Protein AF-A0A7C6XJV0-F1 (afdb_monomer_lite)

Radius of gyration: 12.45 Å; chains: 1; bounding box: 26×23×31 Å

Foldseek 3Di:
DDDDFDDDCVVCVPSPDGCCVVCVVVSVVVLVVVLVVCVVVVPDPVVSVVSPDD

Sequence (54 aa):
MWPSLLFDLAADPGQLTNVIDAHPDVAERVHEALLAFMRQMGAPEGRIAKFLRI

pLDDT: mean 93.49, std 9.1, range [55.91, 98.38]

Secondary structure (DSSP, 8-state):
-PPP----TTT-TT--S--GGG-HHHHHHHHHHHHHHHHHTT--HHHHTTTS--

Structure (mmCIF, N/CA/C/O backbone):
data_AF-A0A7C6XJV0-F1
#
_entry.id   AF-A0A7C6XJV0-F1
#
loop_
_atom_site.group_PDB
_atom_site.id
_atom_site.type_symbol
_atom_site.label_atom_id
_atom_site.label_alt_id
_atom_site.label_comp_id
_atom_site.label_asym_id
_atom_site.label_entity_id
_atom_site.label_seq_id
_atom_site.pdbx_PDB_ins_code
_atom_site.Cartn_x
_atom_site.Cartn_y
_atom_site.Cartn_z
_atom_site.occupancy
_atom_site.B_iso_or_equiv
_atom_site.auth_seq_id
_atom_site.auth_comp_id
_atom_site.auth_asym_id
_atom_site.auth_atom_id
_atom_site.pdbx_PDB_model_num
ATOM 1 N N . MET A 1 1 ? -1.767 14.639 2.562 1.00 55.91 1 MET A N 1
ATOM 2 C CA . MET A 1 1 ? -2.094 13.216 2.339 1.00 55.91 1 MET A CA 1
ATOM 3 C C . MET A 1 1 ? -0.836 12.593 1.759 1.00 55.91 1 MET A C 1
ATOM 5 O O . MET A 1 1 ? -0.275 13.210 0.865 1.00 55.91 1 MET A O 1
ATOM 9 N N . TRP A 1 2 ? -0.293 11.526 2.345 1.00 56.62 2 TRP A N 1
ATOM 10 C CA . TRP A 1 2 ? 0.867 10.848 1.744 1.00 56.62 2 TRP A CA 1
ATOM 11 C C . TRP A 1 2 ? 0.362 9.994 0.575 1.00 56.62 2 TRP A C 1
ATOM 13 O O . TRP 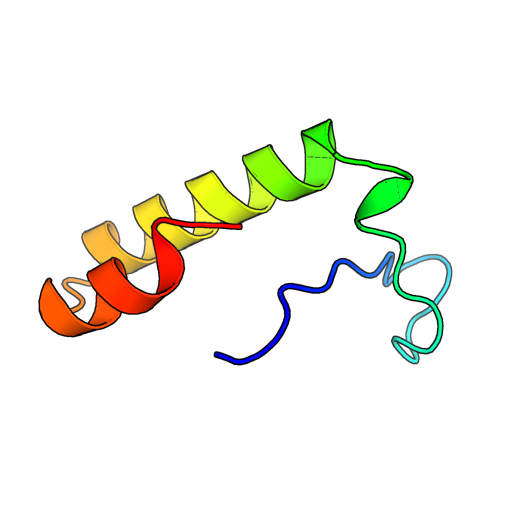A 1 2 ? -0.717 9.420 0.724 1.00 56.62 2 TRP A O 1
ATOM 23 N N . PRO A 1 3 ? 1.060 9.952 -0.572 1.00 76.25 3 PRO A N 1
ATOM 24 C CA . PRO A 1 3 ? 0.618 9.148 -1.704 1.00 76.25 3 PRO A CA 1
ATOM 25 C C . PRO A 1 3 ? 0.715 7.656 -1.364 1.00 76.25 3 PRO A C 1
ATOM 27 O O . PRO A 1 3 ? 1.700 7.218 -0.765 1.00 76.25 3 PRO A O 1
ATOM 30 N N . SER A 1 4 ? -0.305 6.889 -1.742 1.00 88.69 4 SER A N 1
ATOM 31 C CA . SER A 1 4 ? -0.253 5.427 -1.729 1.00 88.69 4 SER A CA 1
ATOM 32 C C . SER A 1 4 ? 0.708 4.958 -2.821 1.00 88.69 4 SER A C 1
ATOM 34 O O . SER A 1 4 ? 0.651 5.457 -3.943 1.00 88.69 4 SER A O 1
ATOM 36 N N . LEU A 1 5 ? 1.603 4.025 -2.498 1.00 94.81 5 LEU A N 1
ATOM 37 C CA . LEU A 1 5 ? 2.593 3.480 -3.430 1.00 94.81 5 LEU A CA 1
ATOM 38 C C . LEU A 1 5 ? 2.546 1.952 -3.386 1.00 94.81 5 LEU A C 1
ATOM 40 O O . LEU A 1 5 ? 2.278 1.371 -2.330 1.00 94.81 5 LEU A O 1
ATOM 44 N N . LEU A 1 6 ? 2.840 1.314 -4.517 1.00 96.44 6 LEU A N 1
ATOM 45 C CA . LEU A 1 6 ? 2.968 -0.136 -4.633 1.00 96.44 6 LEU A CA 1
ATOM 46 C C . LEU A 1 6 ? 4.318 -0.464 -5.270 1.00 96.44 6 LEU A C 1
ATOM 48 O O . LEU A 1 6 ? 4.672 0.117 -6.293 1.00 96.44 6 LEU A O 1
ATOM 52 N N . PHE A 1 7 ? 5.045 -1.411 -4.681 1.00 97.94 7 PHE A N 1
ATOM 53 C CA . PHE A 1 7 ? 6.360 -1.845 -5.150 1.00 97.94 7 PHE A CA 1
ATOM 54 C C . PHE A 1 7 ? 6.406 -3.367 -5.273 1.00 97.94 7 PHE A C 1
ATOM 56 O O . PHE A 1 7 ? 5.938 -4.077 -4.379 1.00 97.94 7 PHE A O 1
ATOM 63 N N . ASP A 1 8 ? 7.012 -3.863 -6.350 1.00 97.88 8 ASP A N 1
ATOM 64 C CA . ASP A 1 8 ? 7.365 -5.274 -6.489 1.00 97.88 8 ASP A CA 1
ATOM 65 C C . ASP A 1 8 ? 8.747 -5.503 -5.875 1.00 97.88 8 ASP A C 1
ATOM 67 O O . ASP A 1 8 ? 9.767 -5.217 -6.490 1.00 97.88 8 ASP A O 1
ATOM 71 N N . LEU A 1 9 ? 8.790 -6.033 -4.654 1.00 97.56 9 LEU A N 1
ATOM 72 C CA . LEU A 1 9 ? 10.049 -6.250 -3.937 1.00 97.56 9 LEU A CA 1
ATOM 73 C C . LEU A 1 9 ? 10.904 -7.384 -4.518 1.00 97.56 9 LEU A C 1
ATOM 75 O O . LEU A 1 9 ? 12.084 -7.470 -4.181 1.00 97.56 9 LEU A O 1
ATOM 79 N N . ALA A 1 10 ? 10.335 -8.269 -5.343 1.00 97.75 10 ALA A N 1
ATOM 80 C CA . ALA A 1 10 ? 11.101 -9.335 -5.982 1.00 97.75 10 ALA A CA 1
ATOM 81 C C . ALA A 1 10 ? 11.902 -8.790 -7.173 1.00 97.75 10 ALA A C 1
ATOM 83 O O . ALA A 1 10 ? 13.063 -9.160 -7.351 1.00 97.75 10 ALA A O 1
ATOM 84 N N . ALA A 1 11 ? 11.292 -7.900 -7.961 1.00 97.44 11 ALA A N 1
ATOM 85 C CA . ALA A 1 11 ? 11.933 -7.249 -9.104 1.00 97.44 11 ALA A CA 1
ATOM 86 C C . ALA A 1 11 ?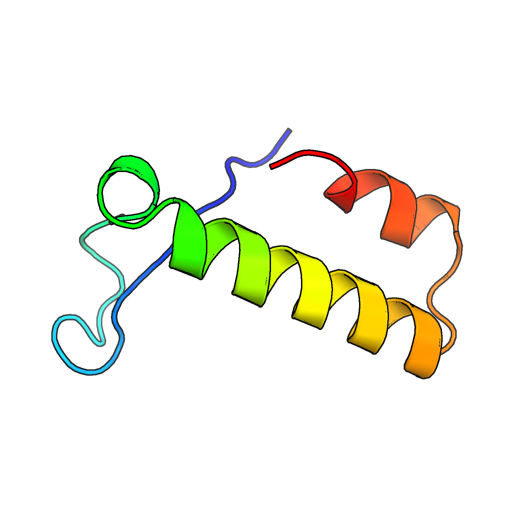 12.708 -5.974 -8.721 1.00 97.44 11 ALA A C 1
ATOM 88 O O . ALA A 1 11 ? 13.739 -5.675 -9.322 1.00 97.44 11 ALA A O 1
ATOM 89 N N . ASP A 1 12 ? 12.234 -5.243 -7.712 1.00 98.00 12 ASP A N 1
ATOM 90 C CA . ASP A 1 12 ? 12.788 -3.977 -7.230 1.00 98.00 12 ASP A CA 1
ATOM 91 C C . ASP A 1 12 ? 12.848 -3.935 -5.686 1.00 98.00 12 ASP A C 1
ATOM 93 O O . ASP A 1 12 ? 12.066 -3.241 -5.023 1.00 98.00 12 ASP A O 1
ATOM 97 N N . PRO A 1 13 ? 13.816 -4.647 -5.074 1.00 97.81 13 PRO A N 1
ATOM 98 C CA . PRO A 1 13 ? 14.020 -4.625 -3.625 1.00 97.81 13 PRO A CA 1
ATOM 99 C C . PRO A 1 13 ? 14.298 -3.221 -3.062 1.00 97.81 13 PRO A C 1
ATOM 101 O O . PRO A 1 13 ? 14.116 -2.987 -1.867 1.00 97.81 13 PRO A O 1
ATOM 104 N N . GLY A 1 14 ? 14.766 -2.298 -3.912 1.00 98.00 14 GLY A N 1
ATOM 105 C CA . GLY A 1 14 ? 15.078 -0.918 -3.556 1.00 98.00 14 GLY A CA 1
ATOM 106 C C . GLY A 1 14 ? 13.865 0.011 -3.514 1.00 98.00 14 GLY A C 1
ATOM 107 O O . GLY A 1 14 ? 14.023 1.144 -3.062 1.00 98.00 14 GLY A O 1
ATOM 108 N N . GLN A 1 15 ? 12.682 -0.449 -3.946 1.00 97.69 15 GLN A N 1
ATOM 109 C CA . GLN A 1 15 ? 11.449 0.351 -3.998 1.00 97.69 15 GLN A CA 1
ATOM 110 C C . GLN A 1 15 ? 11.633 1.656 -4.792 1.00 97.69 15 GLN A C 1
ATOM 112 O O . GLN A 1 15 ? 11.169 2.727 -4.397 1.00 97.69 15 GLN A O 1
ATOM 117 N N . LEU A 1 16 ? 12.364 1.585 -5.900 1.00 98.00 16 LEU A N 1
ATOM 118 C CA . LEU A 1 16 ? 12.689 2.736 -6.740 1.00 98.00 16 LEU A CA 1
ATOM 119 C C . LEU A 1 16 ? 11.573 3.052 -7.743 1.00 98.00 16 LEU A C 1
ATOM 121 O O . LEU A 1 16 ? 11.427 4.201 -8.162 1.00 98.00 16 LEU A O 1
ATOM 125 N N . THR A 1 17 ? 10.777 2.051 -8.115 1.00 97.88 17 THR A N 1
ATOM 126 C CA . THR A 1 17 ? 9.747 2.140 -9.150 1.00 97.88 17 THR A CA 1
ATOM 127 C C . THR A 1 17 ? 8.373 1.881 -8.552 1.00 97.88 17 THR A C 1
ATOM 129 O O . THR A 1 17 ? 8.004 0.745 -8.267 1.00 97.88 17 THR A O 1
ATOM 132 N N . ASN A 1 18 ? 7.586 2.943 -8.384 1.00 97.44 18 ASN A N 1
ATOM 133 C CA . ASN A 1 18 ? 6.180 2.805 -8.020 1.00 97.44 18 ASN A CA 1
ATOM 134 C C . ASN A 1 18 ? 5.391 2.220 -9.200 1.00 97.44 18 ASN A C 1
ATOM 136 O O . ASN A 1 18 ? 5.397 2.790 -10.291 1.00 97.44 18 ASN A O 1
ATOM 140 N N . VAL A 1 19 ? 4.683 1.120 -8.964 1.00 97.38 19 VAL A N 1
ATOM 141 C CA . VAL A 1 19 ? 3.911 0.389 -9.979 1.00 97.38 19 VAL A CA 1
ATOM 142 C C . VAL A 1 19 ? 2.403 0.392 -9.703 1.00 97.38 19 VAL A C 1
ATOM 144 O O . VAL A 1 19 ? 1.668 -0.403 -10.284 1.00 97.38 19 VAL A O 1
ATOM 147 N N . ILE A 1 20 ? 1.920 1.278 -8.823 1.00 96.25 20 ILE A N 1
ATOM 148 C CA . ILE A 1 20 ? 0.513 1.296 -8.386 1.00 96.25 20 ILE A CA 1
ATOM 149 C C . IL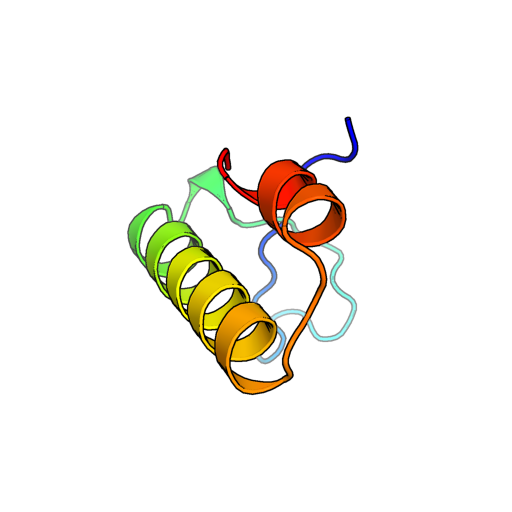E A 1 20 ? -0.485 1.451 -9.544 1.00 96.25 20 ILE A C 1
ATOM 151 O O . ILE A 1 20 ? -1.452 0.698 -9.613 1.00 96.25 20 ILE A O 1
ATOM 155 N N . ASP A 1 21 ? -0.207 2.340 -10.501 1.00 96.06 21 ASP A N 1
ATOM 156 C CA . ASP A 1 21 ? -1.088 2.585 -11.652 1.00 96.06 21 ASP A CA 1
ATOM 157 C C . ASP A 1 21 ? -1.076 1.425 -12.661 1.00 96.06 21 ASP A C 1
ATOM 159 O O . ASP A 1 21 ? -2.029 1.238 -13.416 1.00 96.06 21 ASP A O 1
ATOM 163 N N . ALA A 1 22 ? 0.002 0.634 -12.678 1.00 97.62 22 ALA A N 1
ATOM 164 C CA . ALA A 1 22 ? 0.143 -0.520 -13.562 1.00 97.62 22 ALA A CA 1
ATOM 165 C C . ALA A 1 22 ? -0.567 -1.774 -13.019 1.00 97.62 22 ALA A C 1
ATOM 167 O O . ALA A 1 22 ? -0.888 -2.674 -13.796 1.00 97.62 22 ALA A O 1
ATOM 168 N N . HIS A 1 23 ? -0.825 -1.832 -11.707 1.00 96.69 23 HIS A N 1
ATOM 169 C CA . HIS A 1 23 ? -1.424 -2.986 -11.028 1.00 96.69 23 HIS A CA 1
ATOM 170 C C . HIS A 1 23 ? -2.543 -2.566 -10.052 1.00 96.69 23 HIS A C 1
ATOM 172 O O . HIS A 1 23 ? -2.421 -2.781 -8.839 1.00 96.69 23 HIS A O 1
ATOM 178 N N . PRO A 1 24 ? -3.644 -1.965 -10.548 1.00 95.62 24 PRO A N 1
ATOM 179 C CA . PRO A 1 24 ? -4.717 -1.445 -9.694 1.00 95.62 24 PRO A CA 1
ATOM 180 C C . PRO A 1 24 ? -5.421 -2.539 -8.874 1.00 95.62 24 PRO A C 1
ATOM 182 O O . PRO A 1 24 ? -5.819 -2.303 -7.736 1.00 95.62 24 PRO A O 1
ATOM 185 N N . ASP A 1 25 ? -5.517 -3.756 -9.410 1.00 96.88 25 ASP A N 1
ATOM 186 C CA . ASP A 1 25 ? -6.089 -4.923 -8.732 1.00 96.88 25 ASP A CA 1
ATOM 187 C C . ASP A 1 25 ? -5.231 -5.384 -7.540 1.00 96.88 25 ASP A C 1
ATOM 189 O O . ASP A 1 25 ? -5.746 -5.742 -6.477 1.00 96.88 25 ASP A O 1
ATOM 193 N N . VAL A 1 26 ? -3.905 -5.351 -7.688 1.00 96.75 26 VAL A N 1
ATOM 194 C CA . VAL A 1 26 ? -2.971 -5.667 -6.600 1.00 96.75 26 VAL A CA 1
ATOM 195 C C . VAL A 1 26 ? -3.009 -4.572 -5.538 1.00 96.75 26 VAL A C 1
ATOM 197 O O . VAL A 1 26 ? -3.033 -4.887 -4.346 1.00 96.75 26 VAL A O 1
ATOM 200 N N . ALA A 1 27 ? -3.065 -3.306 -5.956 1.00 96.19 27 ALA A N 1
ATOM 201 C CA . ALA A 1 27 ? -3.166 -2.167 -5.051 1.00 96.19 27 ALA A CA 1
ATOM 202 C C . ALA A 1 27 ? -4.418 -2.261 -4.161 1.00 96.19 27 ALA A C 1
ATOM 204 O O . ALA A 1 27 ? -4.304 -2.158 -2.938 1.00 96.19 27 ALA A O 1
ATOM 205 N N . GLU A 1 28 ? -5.584 -2.551 -4.746 1.00 95.25 28 GLU A N 1
ATOM 206 C CA . GLU A 1 28 ? -6.841 -2.734 -4.008 1.00 95.25 28 GLU A CA 1
ATOM 207 C C . GLU A 1 28 ? -6.765 -3.918 -3.032 1.00 95.25 28 GLU A C 1
ATOM 209 O O . GLU A 1 28 ? -7.123 -3.797 -1.860 1.00 95.25 28 GLU A O 1
ATOM 214 N N . ARG A 1 29 ? -6.214 -5.058 -3.461 1.00 97.25 29 ARG A N 1
ATOM 215 C CA . ARG A 1 29 ? -6.073 -6.235 -2.585 1.00 97.25 29 ARG A CA 1
ATOM 216 C C . ARG A 1 29 ? -5.159 -5.980 -1.388 1.00 97.25 29 ARG A C 1
ATOM 218 O O . ARG A 1 29 ? -5.475 -6.410 -0.277 1.00 97.25 29 ARG A O 1
ATOM 225 N N . VAL A 1 30 ? -4.027 -5.309 -1.598 1.00 96.56 30 VAL A N 1
ATOM 226 C CA . VAL A 1 30 ? -3.104 -4.936 -0.512 1.00 96.56 30 VAL A CA 1
ATOM 227 C C . VAL A 1 30 ? -3.759 -3.910 0.412 1.00 96.56 30 VAL A C 1
ATOM 229 O O . VAL A 1 30 ? -3.609 -3.997 1.633 1.00 96.56 30 VAL A O 1
ATOM 232 N N . HIS A 1 31 ? -4.527 -2.979 -0.152 1.00 95.81 31 HIS A N 1
ATOM 233 C CA . HIS A 1 31 ? -5.281 -1.993 0.604 1.00 95.81 31 HIS A CA 1
ATOM 234 C C . HIS A 1 31 ? -6.306 -2.637 1.549 1.00 95.81 31 HIS A C 1
ATOM 236 O O . HIS A 1 31 ? -6.283 -2.375 2.756 1.00 95.81 31 HIS A O 1
ATOM 242 N N . GLU A 1 32 ? -7.140 -3.542 1.039 1.00 96.56 32 GLU A N 1
ATOM 243 C CA . GLU A 1 32 ? -8.122 -4.271 1.848 1.00 96.56 32 GLU A CA 1
ATOM 244 C C . GLU A 1 32 ? -7.450 -5.136 2.923 1.00 96.56 32 GLU A C 1
ATOM 246 O O . GLU A 1 32 ? -7.885 -5.156 4.081 1.00 96.56 32 GLU A O 1
ATOM 251 N N . ALA A 1 33 ? -6.3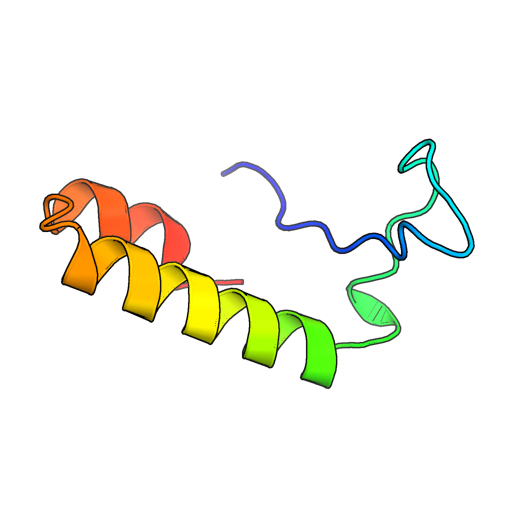33 -5.791 2.586 1.00 97.50 33 ALA A N 1
ATOM 252 C CA . ALA A 1 33 ? -5.549 -6.563 3.549 1.00 97.50 33 ALA A CA 1
ATOM 253 C C . ALA A 1 33 ? -5.000 -5.684 4.689 1.00 97.50 33 ALA A C 1
ATOM 255 O O . ALA A 1 33 ? -5.041 -6.091 5.854 1.00 97.50 33 ALA A O 1
ATOM 256 N N . LEU A 1 34 ? -4.540 -4.465 4.384 1.00 96.00 34 LEU A N 1
ATOM 257 C CA . LEU A 1 34 ? -4.098 -3.498 5.390 1.00 96.00 34 LEU A CA 1
ATOM 258 C C . LEU A 1 34 ? -5.249 -3.097 6.324 1.00 96.00 34 LEU A C 1
ATOM 260 O O . LEU A 1 34 ? -5.076 -3.121 7.545 1.00 96.00 34 LEU A O 1
ATOM 264 N N . LEU A 1 35 ? -6.422 -2.756 5.783 1.00 96.00 35 LEU A N 1
ATOM 265 C CA . LEU A 1 35 ? -7.583 -2.373 6.597 1.00 96.00 35 LEU A CA 1
ATOM 266 C C . LEU A 1 35 ? -8.046 -3.520 7.503 1.00 96.00 35 LEU A C 1
ATOM 268 O O . LEU A 1 35 ? -8.324 -3.300 8.687 1.00 96.00 35 LEU A O 1
ATOM 272 N N . ALA A 1 36 ? -8.099 -4.743 6.970 1.00 97.94 36 ALA A N 1
ATOM 273 C CA . ALA A 1 36 ? -8.435 -5.939 7.736 1.00 97.94 36 ALA A CA 1
ATOM 274 C C . ALA A 1 36 ? -7.434 -6.175 8.878 1.00 97.94 36 ALA A C 1
ATOM 276 O O . ALA A 1 36 ? -7.846 -6.355 10.027 1.00 97.94 36 ALA A O 1
ATOM 277 N N . PHE A 1 37 ? -6.131 -6.081 8.593 1.00 97.94 37 PHE A N 1
ATOM 278 C CA . PHE A 1 37 ? -5.075 -6.199 9.598 1.00 97.94 37 PHE A CA 1
ATOM 279 C C . PHE A 1 37 ? -5.200 -5.133 10.696 1.00 97.94 37 PHE A C 1
ATOM 281 O O . PHE A 1 37 ? -5.133 -5.447 11.884 1.00 97.94 37 PHE A O 1
ATOM 288 N N . MET A 1 38 ? -5.443 -3.872 10.329 1.00 97.50 38 MET A N 1
ATOM 289 C CA . MET A 1 38 ? -5.609 -2.788 11.302 1.00 97.50 38 MET A CA 1
ATOM 290 C C . MET A 1 38 ? -6.796 -3.030 12.241 1.00 97.50 38 MET A C 1
ATOM 292 O O . MET A 1 38 ? -6.660 -2.833 13.450 1.00 97.50 38 MET A O 1
ATOM 296 N N . ARG A 1 39 ? -7.935 -3.488 11.708 1.00 97.56 39 ARG A N 1
ATOM 297 C CA . ARG A 1 39 ? -9.111 -3.855 12.517 1.00 97.56 39 ARG A CA 1
ATOM 298 C C . ARG A 1 39 ? -8.808 -5.030 13.442 1.00 97.56 39 ARG A C 1
ATOM 300 O O . ARG A 1 39 ? -9.123 -4.959 14.626 1.00 97.56 39 ARG A O 1
ATOM 307 N N . GLN A 1 40 ? -8.147 -6.069 12.932 1.00 98.38 40 GLN A N 1
ATOM 308 C CA . GLN A 1 40 ? -7.753 -7.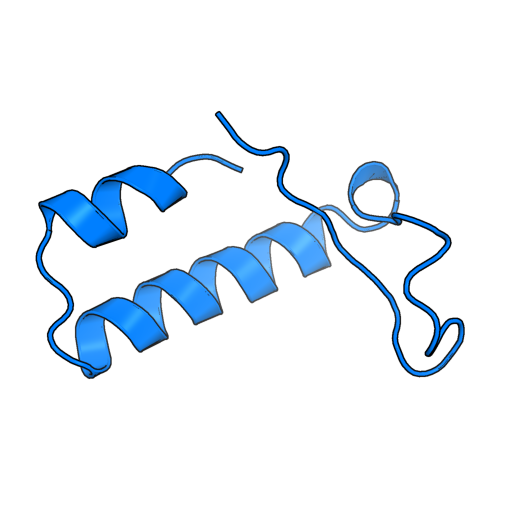241 13.719 1.00 98.38 40 GLN A CA 1
ATOM 309 C C . GLN A 1 40 ? -6.841 -6.868 14.897 1.00 98.38 40 GLN A C 1
ATOM 311 O O . GLN A 1 40 ? -6.990 -7.414 15.987 1.00 98.38 40 GLN A O 1
ATOM 316 N N . MET A 1 41 ? -5.929 -5.915 14.699 1.00 98.25 41 MET A N 1
ATOM 317 C CA . MET A 1 41 ? -5.025 -5.425 15.745 1.00 98.25 41 MET A CA 1
ATOM 318 C C . MET A 1 41 ? -5.668 -4.403 16.697 1.00 98.25 41 MET A C 1
ATOM 320 O O . MET A 1 41 ? -4.988 -3.891 17.586 1.00 98.25 41 MET A O 1
ATOM 324 N N . GLY A 1 42 ? -6.953 -4.077 16.521 1.00 97.81 42 GLY A N 1
ATOM 325 C CA . GLY A 1 42 ? -7.659 -3.103 17.356 1.00 97.81 42 GLY A CA 1
ATOM 326 C C . GLY A 1 42 ? -7.187 -1.662 17.146 1.00 97.81 42 GLY A C 1
ATOM 327 O O . GLY A 1 42 ? -7.200 -0.862 18.084 1.00 97.81 42 GLY A O 1
ATOM 328 N N . ALA A 1 43 ? -6.729 -1.313 15.939 1.00 97.50 43 ALA A N 1
ATOM 329 C CA . ALA A 1 43 ? -6.351 0.061 15.630 1.00 97.50 43 ALA A CA 1
ATOM 330 C C . ALA A 1 43 ? -7.556 1.008 15.819 1.00 97.50 43 ALA A C 1
ATOM 332 O O . ALA A 1 43 ? -8.659 0.679 15.385 1.00 97.50 43 ALA A O 1
ATOM 333 N N . PRO A 1 44 ? -7.368 2.207 16.403 1.00 97.38 44 PRO A N 1
ATOM 334 C CA . PRO A 1 44 ? -8.456 3.169 16.548 1.00 97.38 44 PRO A CA 1
ATOM 335 C C . PRO A 1 44 ? -9.057 3.566 15.196 1.00 97.38 44 PRO A C 1
ATOM 337 O O . PRO A 1 44 ? -8.316 3.781 14.234 1.00 97.38 44 PRO A O 1
ATOM 340 N N . GLU A 1 45 ? -10.371 3.786 15.144 1.00 94.81 45 GLU A N 1
ATOM 341 C CA . GLU A 1 45 ? -11.080 4.180 13.913 1.00 94.81 45 GLU A CA 1
ATOM 342 C C . GLU A 1 45 ? -10.480 5.426 13.251 1.00 94.81 45 GLU A C 1
ATOM 344 O O . GLU A 1 45 ? -10.272 5.460 12.043 1.00 94.81 45 GLU A O 1
ATOM 349 N N . GLY A 1 46 ? -10.073 6.429 14.039 1.00 93.94 46 GLY A N 1
ATOM 350 C CA . GLY A 1 46 ? -9.409 7.625 13.506 1.00 93.94 46 GLY A CA 1
ATOM 351 C C . GLY A 1 46 ? -8.061 7.344 12.825 1.00 93.94 46 GLY A C 1
ATOM 352 O O . GLY A 1 46 ? -7.600 8.142 12.008 1.00 93.94 46 GLY A O 1
ATOM 353 N N . ARG A 1 47 ? -7.417 6.211 13.137 1.00 92.12 47 ARG A N 1
ATOM 354 C CA . ARG A 1 47 ? -6.209 5.741 12.447 1.00 92.12 47 ARG A CA 1
ATOM 355 C C . ARG A 1 47 ? -6.568 5.012 11.154 1.00 92.12 47 ARG A C 1
ATOM 357 O O . ARG A 1 47 ? -5.917 5.273 10.149 1.00 92.12 47 ARG A O 1
ATOM 364 N N . ILE A 1 48 ? -7.588 4.153 11.174 1.00 94.69 48 ILE A N 1
ATOM 365 C CA . ILE A 1 48 ? -8.092 3.424 9.995 1.00 94.69 48 ILE A CA 1
ATOM 366 C C . ILE A 1 48 ? -8.618 4.407 8.942 1.00 94.69 48 ILE A C 1
ATOM 368 O O . ILE A 1 48 ? -8.286 4.288 7.765 1.00 94.69 48 ILE A O 1
ATOM 372 N N . ALA A 1 49 ? -9.343 5.444 9.370 1.00 92.62 49 ALA A N 1
ATOM 373 C CA . ALA A 1 49 ? -9.940 6.4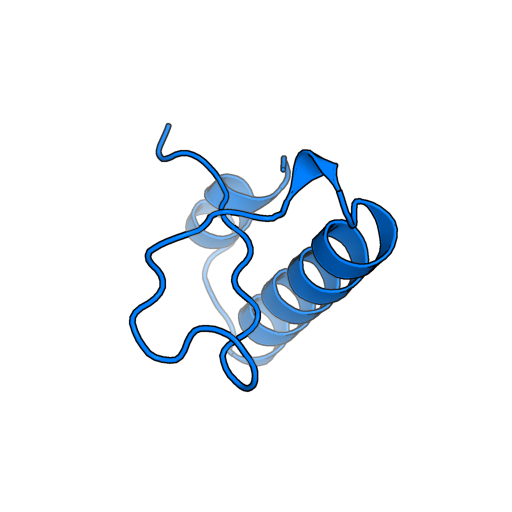60 8.504 1.00 92.62 49 ALA A CA 1
ATOM 374 C C . ALA A 1 49 ? -8.939 7.160 7.569 1.00 92.62 49 ALA A C 1
ATOM 376 O O . ALA A 1 49 ? -9.318 7.620 6.494 1.00 92.62 49 ALA A O 1
ATOM 377 N N . LYS A 1 50 ? -7.655 7.218 7.947 1.00 89.94 50 LYS A N 1
ATOM 378 C CA . LYS A 1 50 ? -6.591 7.809 7.119 1.00 89.94 50 LYS A CA 1
ATOM 379 C C . LYS A 1 50 ? -6.279 7.001 5.863 1.00 89.94 50 LYS A C 1
ATOM 381 O O . LYS A 1 50 ? -5.669 7.553 4.956 1.00 89.94 50 LYS A O 1
ATOM 386 N N . PHE A 1 51 ? -6.673 5.732 5.838 1.00 89.94 51 PHE A N 1
ATOM 387 C CA . PHE A 1 51 ? -6.359 4.807 4.761 1.00 89.94 51 PHE A CA 1
ATOM 388 C C . PHE A 1 51 ? -7.572 4.460 3.905 1.00 89.94 51 PHE A C 1
ATOM 390 O O . PHE A 1 51 ? -7.364 3.884 2.864 1.00 89.94 51 PHE A O 1
ATOM 397 N N . LEU A 1 52 ? -8.806 4.846 4.256 1.00 88.31 52 LEU A N 1
ATOM 398 C CA . LEU A 1 52 ? -10.036 4.457 3.530 1.00 88.31 52 LEU A CA 1
ATOM 399 C C . LEU A 1 52 ? -10.129 4.912 2.054 1.00 88.31 52 LEU A C 1
ATOM 401 O O . LEU A 1 52 ? -11.166 4.723 1.422 1.00 88.31 52 LEU A O 1
ATOM 405 N N . ARG A 1 53 ? -9.107 5.583 1.523 1.00 79.62 53 ARG A N 1
ATOM 406 C CA . ARG A 1 53 ? -9.012 6.000 0.124 1.00 79.62 53 ARG A CA 1
ATOM 407 C C . ARG A 1 53 ? -7.607 5.681 -0.369 1.00 79.62 53 ARG A C 1
ATOM 409 O O . ARG A 1 53 ? -6.648 6.062 0.307 1.00 79.62 53 ARG A O 1
ATOM 416 N N . ILE A 1 54 ? -7.523 5.018 -1.521 1.00 69.75 54 ILE A N 1
ATOM 417 C CA . ILE A 1 54 ? -6.274 4.771 -2.243 1.00 69.75 54 ILE A CA 1
ATOM 418 C C . ILE A 1 54 ? -6.080 5.783 -3.365 1.00 69.75 54 ILE A C 1
ATOM 420 O O . ILE A 1 54 ? -7.101 6.205 -3.959 1.00 69.75 54 ILE A O 1
#